Protein AF-A0A7J9WBK8-F1 (afdb_monomer_lite)

Radius of gyration: 13.8 Å; chains: 1; bounding box: 30×43×34 Å

Secondary structure (DSSP, 8-state):
--------EEEEEEE--SSSGGGGSPPPPTT---EEEESSHHHHHHHHHHHHHTT-EE-PPPP--SSPPPSEEEEEEEHHHHHH-HHHHHHHHHHEEEEEETTSHHHHHHTHHHHHHHHT----

Sequence (124 aa):
MAATRRRDGVLARLVVTDGPWAETIPPVPSGFDVTVSFSSEALGDEHAEALQLLGYRVVHPPPVTAMPLPPVADFLIGEALLDRHPTYGRSFAEQAKRAYNLAFGPAAALVADVVEAHTGIASS

Structure (mmCIF, N/CA/C/O backbone):
data_AF-A0A7J9WBK8-F1
#
_entry.id   AF-A0A7J9WBK8-F1
#
loop_
_atom_site.group_PDB
_atom_site.id
_atom_site.type_symbol
_atom_site.label_atom_id
_atom_site.label_alt_id
_atom_site.label_comp_id
_atom_site.label_asym_id
_atom_site.label_entity_id
_atom_site.label_seq_id
_atom_site.pdbx_PDB_ins_code
_atom_site.Cartn_x
_atom_site.Cartn_y
_atom_site.Cartn_z
_atom_site.occupancy
_atom_site.B_iso_or_equiv
_atom_site.auth_seq_id
_atom_site.auth_comp_id
_atom_site.auth_asym_id
_atom_site.auth_atom_id
_atom_site.pdbx_PDB_model_num
ATOM 1 N N . MET A 1 1 ? -3.690 -27.068 10.854 1.00 34.69 1 MET A N 1
ATOM 2 C CA . MET A 1 1 ? -4.682 -26.381 9.999 1.00 34.69 1 MET A CA 1
ATOM 3 C C . MET A 1 1 ? -3.930 -25.470 9.051 1.00 34.69 1 MET A C 1
ATOM 5 O O . MET A 1 1 ? -3.442 -24.438 9.491 1.00 34.69 1 MET A O 1
ATOM 9 N N . ALA A 1 2 ? -3.763 -25.875 7.792 1.00 33.34 2 ALA A N 1
ATOM 10 C CA . ALA A 1 2 ? -3.206 -24.990 6.777 1.00 33.34 2 ALA A CA 1
ATOM 11 C C . ALA A 1 2 ? -4.240 -23.892 6.518 1.00 33.34 2 ALA A C 1
ATOM 13 O O . ALA A 1 2 ? -5.319 -24.168 5.998 1.00 33.34 2 ALA A O 1
ATOM 14 N N . ALA A 1 3 ? -3.958 -22.668 6.961 1.00 38.44 3 ALA A N 1
ATOM 15 C CA . ALA A 1 3 ? -4.738 -21.527 6.527 1.00 38.44 3 ALA A CA 1
ATOM 16 C C . ALA A 1 3 ? -4.500 -21.405 5.022 1.00 38.44 3 ALA A C 1
ATOM 18 O O . ALA A 1 3 ? -3.421 -21.000 4.596 1.00 38.44 3 ALA A O 1
ATOM 19 N N . THR A 1 4 ? -5.492 -21.772 4.215 1.00 43.88 4 THR A N 1
ATOM 20 C CA . THR A 1 4 ? -5.652 -21.191 2.886 1.00 43.88 4 THR A CA 1
ATOM 21 C C . THR A 1 4 ? -5.779 -19.688 3.127 1.00 43.88 4 THR A C 1
ATOM 23 O O . THR A 1 4 ? -6.877 -19.195 3.376 1.00 43.88 4 THR A O 1
ATOM 26 N N . ARG A 1 5 ? -4.644 -18.978 3.219 1.00 51.31 5 ARG A N 1
ATOM 27 C CA . ARG A 1 5 ? -4.603 -17.524 3.384 1.00 51.31 5 ARG A CA 1
ATOM 28 C C . ARG A 1 5 ? -5.154 -16.969 2.089 1.00 51.31 5 ARG A C 1
ATOM 30 O O . ARG A 1 5 ? -4.462 -16.905 1.078 1.00 51.31 5 ARG A O 1
ATOM 37 N N . ARG A 1 6 ? -6.458 -16.729 2.113 1.00 51.38 6 ARG A N 1
ATOM 38 C CA . ARG A 1 6 ? -7.209 -16.223 0.987 1.00 51.38 6 ARG A CA 1
ATOM 39 C C . ARG A 1 6 ? -6.568 -14.924 0.515 1.00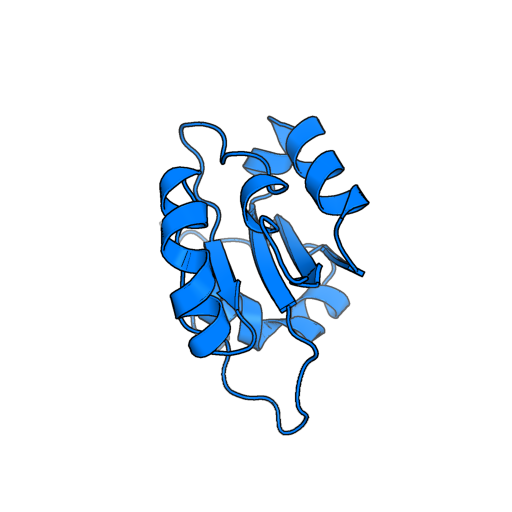 51.38 6 ARG A C 1
ATOM 41 O O . ARG A 1 6 ? -6.110 -14.110 1.318 1.00 51.38 6 ARG A O 1
ATOM 48 N N . ARG A 1 7 ? -6.545 -14.763 -0.803 1.00 61.94 7 ARG A N 1
ATOM 49 C CA . ARG A 1 7 ? -6.246 -13.515 -1.502 1.00 61.94 7 ARG A CA 1
ATOM 50 C C . ARG A 1 7 ? -7.413 -12.539 -1.274 1.00 61.94 7 ARG A C 1
ATOM 52 O O . ARG A 1 7 ? -8.099 -12.174 -2.217 1.00 61.94 7 ARG A O 1
ATOM 59 N N . ASP A 1 8 ? -7.660 -12.173 -0.021 1.00 77.94 8 ASP A N 1
ATOM 60 C CA . ASP A 1 8 ? -8.761 -11.302 0.386 1.00 77.94 8 ASP A CA 1
ATOM 61 C C . ASP A 1 8 ? -8.199 -9.929 0.766 1.00 77.94 8 ASP A C 1
ATOM 63 O O . ASP A 1 8 ? -7.299 -9.815 1.604 1.00 77.94 8 ASP A O 1
ATOM 67 N N . GLY A 1 9 ? -8.721 -8.878 0.136 1.00 89.81 9 GLY A N 1
ATOM 68 C CA . GLY A 1 9 ? -8.287 -7.502 0.359 1.00 89.81 9 GLY A CA 1
ATOM 69 C C . GLY A 1 9 ? -8.038 -6.728 -0.931 1.00 89.81 9 GLY A C 1
ATOM 70 O O . GLY A 1 9 ? -8.534 -7.076 -2.007 1.00 89.81 9 GLY A O 1
ATOM 71 N N . VAL A 1 10 ? -7.272 -5.649 -0.811 1.00 93.88 10 VAL A N 1
ATOM 72 C CA . VAL A 1 10 ? -6.980 -4.720 -1.903 1.00 93.88 10 VAL A CA 1
ATOM 73 C C . VAL A 1 10 ? -5.478 -4.494 -2.009 1.00 93.88 10 VAL A C 1
ATOM 75 O O . VAL A 1 10 ? -4.811 -4.249 -1.006 1.00 93.88 10 VAL A O 1
ATOM 78 N N . LEU A 1 11 ? -4.963 -4.520 -3.239 1.00 93.88 11 LEU A N 1
ATOM 79 C CA . LEU A 1 11 ? -3.678 -3.909 -3.565 1.00 93.88 11 LEU A CA 1
ATOM 80 C C . LEU A 1 11 ? -3.933 -2.484 -4.072 1.00 93.88 11 LEU A C 1
ATOM 82 O O . LEU A 1 11 ? -4.515 -2.307 -5.146 1.00 93.88 11 LEU A O 1
ATOM 86 N N . ALA A 1 12 ? -3.539 -1.473 -3.304 1.00 94.94 12 ALA A N 1
ATOM 87 C CA . ALA A 1 12 ? -3.684 -0.066 -3.663 1.00 94.94 12 ALA A CA 1
ATOM 88 C C . ALA A 1 12 ? -2.349 0.489 -4.168 1.00 94.94 12 ALA A C 1
ATOM 90 O O . ALA A 1 12 ? -1.366 0.510 -3.436 1.00 94.94 12 ALA A O 1
ATOM 91 N N . ARG A 1 13 ? -2.327 0.962 -5.415 1.00 94.62 13 ARG A N 1
ATOM 92 C CA . ARG A 1 13 ? -1.162 1.581 -6.049 1.00 94.62 13 ARG A CA 1
ATOM 93 C C . ARG A 1 13 ? -1.282 3.093 -6.009 1.00 94.62 13 ARG A C 1
ATOM 95 O O . ARG A 1 13 ? -2.142 3.667 -6.687 1.00 94.62 13 ARG A O 1
ATOM 102 N N . LEU A 1 14 ? -0.396 3.733 -5.263 1.00 94.69 14 LEU A N 1
ATOM 103 C CA . LEU A 1 14 ? -0.314 5.184 -5.134 1.00 94.69 14 LEU A CA 1
ATOM 104 C C . LEU A 1 14 ? 0.892 5.698 -5.918 1.00 94.69 14 LEU A C 1
ATOM 106 O O . LEU A 1 14 ? 1.911 5.020 -6.009 1.00 94.69 14 LEU A O 1
ATOM 110 N N . VAL A 1 15 ? 0.769 6.891 -6.499 1.00 92.94 15 VAL A N 1
ATOM 111 C CA . VAL A 1 15 ? 1.922 7.595 -7.075 1.00 92.94 15 VAL A CA 1
ATOM 112 C C . VAL A 1 15 ? 2.671 8.259 -5.933 1.00 92.94 15 VAL A C 1
ATOM 114 O O . VAL A 1 15 ? 2.053 8.958 -5.132 1.00 92.94 15 VAL A O 1
ATOM 117 N N . VAL A 1 16 ? 3.979 8.035 -5.880 1.00 91.38 16 VAL A N 1
ATOM 118 C CA . VAL A 1 16 ? 4.873 8.751 -4.976 1.00 91.38 16 VAL A CA 1
ATOM 119 C C . VAL A 1 16 ? 5.238 10.067 -5.650 1.00 91.38 16 VAL A C 1
ATOM 121 O O . VAL A 1 16 ? 5.723 10.081 -6.783 1.00 91.38 16 VAL A O 1
ATOM 124 N N . THR A 1 17 ? 4.927 11.172 -4.985 1.00 88.06 17 THR A N 1
ATOM 125 C CA . THR A 1 17 ? 5.237 12.531 -5.443 1.00 88.06 17 THR A CA 1
ATOM 126 C C . THR A 1 17 ? 6.312 13.143 -4.558 1.00 88.06 17 THR A C 1
ATOM 128 O O . THR A 1 17 ? 6.461 12.729 -3.413 1.00 88.06 17 THR A O 1
ATOM 131 N N . ASP A 1 18 ? 7.001 14.169 -5.052 1.00 77.00 18 ASP A N 1
ATOM 132 C CA . ASP A 1 18 ? 8.001 14.895 -4.263 1.00 77.00 18 ASP A CA 1
ATOM 133 C C . ASP A 1 18 ? 7.398 15.521 -2.985 1.00 77.00 18 ASP A C 1
ATOM 135 O O . ASP A 1 18 ? 6.208 15.855 -2.927 1.00 77.00 18 ASP A O 1
ATOM 139 N N . GLY A 1 19 ? 8.243 15.744 -1.973 1.00 75.56 19 GLY A N 1
ATOM 140 C CA . GLY A 1 19 ? 7.870 16.406 -0.717 1.00 75.56 19 GLY A CA 1
ATOM 141 C C . GLY A 1 19 ? 7.373 15.439 0.370 1.00 75.56 19 GLY A C 1
ATOM 142 O O . GLY A 1 19 ? 7.739 14.265 0.356 1.00 75.56 19 GLY A O 1
ATOM 143 N N . PRO A 1 20 ? 6.556 15.899 1.341 1.00 83.88 20 PRO A N 1
ATOM 144 C CA . PRO A 1 20 ? 6.113 15.094 2.484 1.00 83.88 20 PRO A CA 1
ATOM 145 C C . PRO A 1 20 ? 5.011 14.088 2.102 1.00 83.88 20 PRO A C 1
ATOM 147 O O . PRO A 1 20 ? 4.001 13.955 2.786 1.00 83.88 20 PRO A O 1
ATOM 150 N N . TRP A 1 21 ? 5.170 13.374 0.985 1.00 91.44 21 TRP A N 1
ATOM 151 C CA . TRP A 1 21 ? 4.172 12.431 0.478 1.00 91.44 21 TRP A CA 1
ATOM 152 C C . TRP A 1 21 ? 3.795 11.379 1.527 1.00 91.44 21 TRP A C 1
ATOM 154 O O . TRP A 1 21 ? 2.609 11.139 1.751 1.00 91.44 21 TRP A O 1
ATOM 164 N N . ALA A 1 22 ? 4.777 10.822 2.240 1.00 91.12 22 ALA A N 1
ATOM 165 C 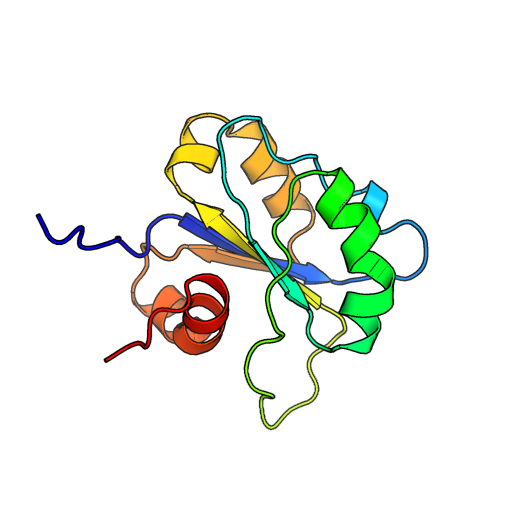CA . ALA A 1 22 ? 4.532 9.837 3.291 1.00 91.12 22 ALA A CA 1
ATOM 166 C C . ALA A 1 22 ? 3.641 10.375 4.432 1.00 91.12 22 ALA A C 1
ATOM 168 O O . ALA A 1 22 ? 2.898 9.603 5.031 1.00 91.12 22 ALA A O 1
ATOM 169 N N . GLU A 1 23 ? 3.641 11.688 4.696 1.00 89.00 23 GLU A N 1
ATOM 170 C CA . GLU A 1 23 ? 2.784 12.320 5.714 1.00 89.00 23 GLU A CA 1
ATOM 171 C C . GLU A 1 23 ? 1.304 12.376 5.29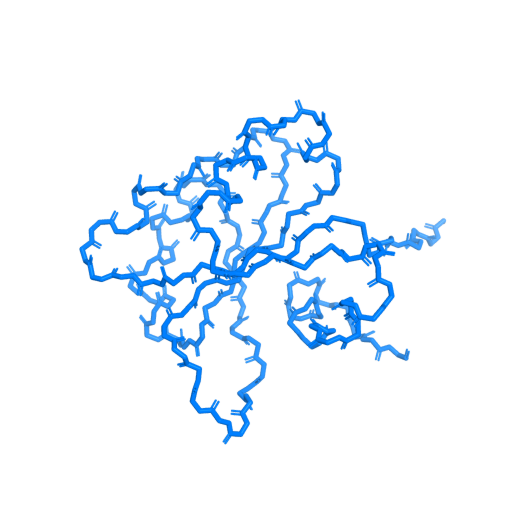7 1.00 89.00 23 GLU A C 1
ATOM 173 O O . GLU A 1 23 ? 0.422 12.553 6.136 1.00 89.00 23 GLU A O 1
ATOM 178 N N . THR A 1 24 ? 1.008 12.204 4.004 1.00 91.69 24 THR A N 1
ATOM 179 C CA . THR A 1 24 ? -0.368 12.148 3.474 1.00 91.69 24 THR A CA 1
ATOM 180 C C . THR A 1 24 ? -1.008 10.764 3.609 1.00 91.69 24 THR A C 1
ATOM 182 O O . THR A 1 24 ? -2.219 10.601 3.414 1.00 91.69 24 THR A O 1
ATOM 185 N N . ILE A 1 25 ? -0.205 9.760 3.966 1.00 95.19 25 ILE A N 1
ATOM 186 C CA . ILE A 1 25 ? -0.636 8.377 4.120 1.00 95.19 25 ILE A CA 1
ATOM 187 C C . ILE A 1 25 ? -1.221 8.190 5.528 1.00 95.19 25 ILE A C 1
ATOM 189 O O . ILE A 1 25 ? -0.589 8.568 6.516 1.00 95.19 25 ILE A O 1
ATOM 193 N N . PRO A 1 26 ? -2.429 7.610 5.674 1.00 95.31 26 PRO A N 1
ATOM 194 C CA . PRO A 1 26 ? -3.020 7.413 6.995 1.00 95.31 26 PRO A CA 1
ATOM 195 C C . PRO A 1 26 ? -2.200 6.402 7.819 1.00 95.31 26 PRO A C 1
ATOM 197 O O . PRO A 1 26 ? -1.665 5.455 7.246 1.00 95.31 26 PRO A O 1
ATOM 200 N N . PRO A 1 27 ? -2.123 6.521 9.155 1.00 96.81 27 PRO A N 1
ATOM 201 C CA . PRO A 1 27 ? -1.476 5.511 9.992 1.00 96.81 27 PRO A CA 1
ATOM 202 C C . PRO A 1 27 ? -2.232 4.178 9.960 1.00 96.81 27 PRO A C 1
ATOM 204 O O . PRO A 1 27 ? -3.465 4.158 9.885 1.00 96.81 27 PRO A O 1
ATOM 207 N N . VAL A 1 28 ? -1.506 3.063 10.049 1.00 97.06 28 VAL A N 1
ATOM 208 C CA . VAL A 1 28 ? -2.086 1.718 10.139 1.00 97.06 28 VAL A CA 1
ATOM 209 C C . VAL A 1 28 ? -2.828 1.578 11.473 1.00 97.06 28 VAL A C 1
ATOM 211 O O . VAL A 1 28 ? -2.230 1.796 12.531 1.00 97.06 28 VAL A O 1
ATOM 214 N N . PRO A 1 29 ? -4.121 1.203 11.475 1.00 96.88 29 PRO A N 1
ATOM 215 C CA . PRO A 1 29 ? -4.843 0.962 12.716 1.00 96.88 29 PRO A CA 1
ATOM 216 C C . PRO A 1 29 ? -4.197 -0.145 13.558 1.00 96.88 29 PRO A C 1
ATOM 218 O O . PRO A 1 29 ? -3.772 -1.179 13.041 1.00 96.88 29 PRO A O 1
ATOM 221 N N . SER A 1 30 ? -4.152 0.057 14.877 1.0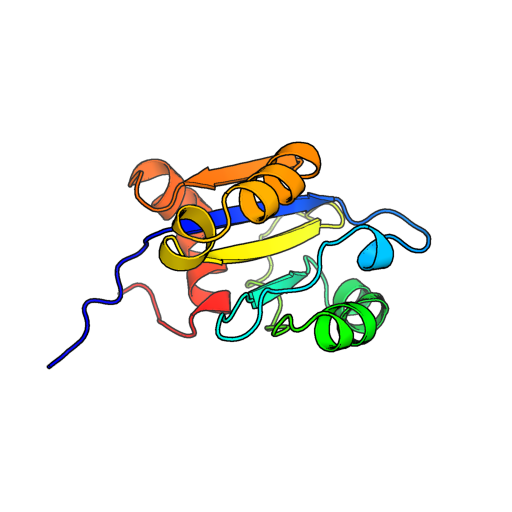0 94.25 30 SER A N 1
ATOM 222 C CA . SER A 1 30 ? -3.521 -0.881 15.808 1.00 94.25 30 SER A CA 1
ATOM 223 C C . SER A 1 30 ? -4.088 -2.297 15.682 1.00 94.25 30 SER A C 1
ATOM 225 O O . SER A 1 30 ? -5.303 -2.495 15.675 1.00 94.25 30 SER A O 1
ATOM 227 N N . GLY A 1 31 ? -3.202 -3.295 15.655 1.00 93.19 31 GLY A N 1
ATOM 228 C CA . GLY A 1 31 ? -3.581 -4.709 15.564 1.00 93.19 31 GLY A CA 1
ATOM 229 C C . GLY A 1 31 ? -3.777 -5.232 14.137 1.00 93.19 31 GLY A C 1
ATOM 230 O O . GLY A 1 31 ? -4.196 -6.379 13.978 1.00 93.19 31 GLY A O 1
ATOM 231 N N . PHE A 1 32 ? -3.458 -4.431 13.119 1.00 94.31 32 PHE A N 1
ATOM 232 C CA . PHE A 1 32 ? -3.445 -4.843 11.716 1.00 94.31 32 PHE A CA 1
ATOM 233 C C . PHE A 1 32 ? -2.031 -4.779 11.128 1.00 94.31 32 PHE A C 1
ATOM 235 O O . PHE A 1 32 ? -1.191 -4.019 11.599 1.00 94.31 32 PHE A O 1
ATOM 242 N N . ASP A 1 33 ? -1.782 -5.593 10.101 1.00 92.44 33 ASP A N 1
ATOM 243 C CA . ASP A 1 33 ? -0.549 -5.580 9.305 1.00 92.44 33 ASP A CA 1
ATOM 244 C C . ASP A 1 33 ? -0.901 -5.082 7.902 1.00 92.44 33 ASP A C 1
ATOM 246 O O . ASP A 1 33 ? -1.796 -5.628 7.251 1.00 92.44 33 ASP A O 1
ATOM 250 N N . VAL A 1 34 ? -0.212 -4.037 7.454 1.00 95.62 34 VAL A N 1
ATOM 251 C CA . VAL A 1 34 ? -0.295 -3.524 6.085 1.00 95.62 34 VAL A CA 1
ATOM 252 C C . VAL A 1 34 ? 1.123 -3.432 5.565 1.00 95.62 34 VAL A C 1
ATOM 254 O O . VAL A 1 34 ? 1.996 -2.838 6.200 1.00 95.62 34 VAL A O 1
ATOM 257 N N . THR A 1 35 ? 1.354 -4.045 4.411 1.00 96.00 35 THR A N 1
ATOM 258 C CA . THR A 1 35 ? 2.673 -4.036 3.781 1.00 96.00 35 THR A CA 1
ATOM 259 C C . THR A 1 35 ? 2.722 -3.026 2.655 1.00 96.00 35 THR A C 1
ATOM 261 O O . THR A 1 35 ? 1.722 -2.814 1.968 1.00 96.00 35 THR A O 1
ATOM 264 N N . VAL A 1 36 ? 3.897 -2.442 2.448 1.00 95.50 36 VAL A N 1
ATOM 265 C CA . VAL A 1 36 ? 4.171 -1.516 1.351 1.00 95.50 36 VAL A CA 1
ATOM 266 C C . VAL A 1 36 ? 5.434 -1.939 0.611 1.00 95.50 36 VAL A C 1
ATOM 268 O O . VAL A 1 36 ? 6.435 -2.277 1.240 1.00 95.50 36 VAL A O 1
ATOM 271 N N . SER A 1 37 ? 5.382 -1.929 -0.716 1.00 93.62 37 SER A N 1
ATOM 272 C CA . SER A 1 37 ? 6.555 -2.049 -1.582 1.00 93.62 37 SER A CA 1
ATOM 273 C C . SER A 1 37 ? 6.659 -0.821 -2.477 1.00 93.62 37 SER A C 1
ATOM 275 O O . SER A 1 37 ? 5.663 -0.151 -2.754 1.00 93.62 37 SER A O 1
ATOM 277 N N . PHE A 1 38 ? 7.871 -0.518 -2.925 1.00 91.94 38 PHE A N 1
ATOM 278 C CA . PHE A 1 38 ? 8.145 0.610 -3.808 1.00 91.94 38 PHE A CA 1
ATOM 279 C C . PHE A 1 38 ? 8.591 0.116 -5.178 1.00 91.94 38 PHE A C 1
ATOM 281 O O . PHE A 1 38 ? 9.147 -0.972 -5.309 1.00 91.94 38 PHE A O 1
ATOM 288 N N . SER A 1 39 ? 8.388 0.929 -6.211 1.00 89.00 39 SER A N 1
ATOM 289 C CA . SER A 1 39 ? 8.859 0.613 -7.565 1.00 89.00 39 SER A CA 1
ATOM 290 C C . SER A 1 39 ? 10.386 0.642 -7.722 1.00 89.00 39 SER A C 1
ATOM 292 O O . SER A 1 39 ? 10.890 0.214 -8.759 1.00 89.00 39 SER A O 1
ATOM 294 N N . SER A 1 40 ? 11.125 1.173 -6.744 1.00 87.88 40 SER A N 1
ATOM 295 C CA . SER A 1 40 ? 12.591 1.191 -6.718 1.00 87.88 40 SER A CA 1
ATOM 296 C C . SER A 1 40 ? 13.123 1.210 -5.285 1.00 87.88 40 SER A C 1
ATOM 298 O O . SER A 1 40 ? 12.438 1.660 -4.366 1.00 87.88 40 SER A O 1
ATOM 300 N N . GLU A 1 41 ? 14.366 0.760 -5.104 1.00 87.69 41 GLU A N 1
ATOM 301 C CA . GLU A 1 41 ? 15.058 0.825 -3.809 1.00 87.69 41 GLU A CA 1
ATOM 302 C C . GLU A 1 41 ? 15.248 2.269 -3.338 1.00 87.69 41 GLU A C 1
ATOM 304 O O . GLU A 1 41 ? 14.983 2.555 -2.181 1.00 87.69 41 GLU A O 1
ATOM 309 N N . ALA A 1 42 ? 15.582 3.198 -4.243 1.00 88.38 42 ALA A N 1
ATOM 310 C CA . ALA A 1 42 ? 15.771 4.609 -3.899 1.00 88.38 42 ALA A CA 1
ATOM 311 C C . ALA A 1 42 ? 14.519 5.255 -3.271 1.00 88.38 42 ALA A C 1
ATOM 313 O O . ALA A 1 42 ? 14.638 6.006 -2.310 1.00 88.38 42 ALA A O 1
ATOM 314 N N . LEU A 1 43 ? 13.317 4.930 -3.770 1.00 89.88 43 LEU A N 1
ATOM 315 C CA . LEU A 1 43 ? 12.063 5.388 -3.151 1.00 89.88 43 LEU A CA 1
ATOM 316 C C . LEU A 1 43 ? 11.822 4.728 -1.790 1.00 89.88 43 LEU A C 1
ATOM 318 O O . LEU A 1 43 ? 11.255 5.347 -0.890 1.00 89.88 43 LEU A O 1
ATOM 322 N N . GLY A 1 44 ? 12.243 3.469 -1.651 1.00 89.94 44 GLY A N 1
ATOM 323 C CA . GLY A 1 44 ? 12.248 2.769 -0.374 1.00 89.94 44 GLY A CA 1
ATOM 324 C C . GLY A 1 44 ? 13.132 3.482 0.640 1.00 89.94 44 GLY A C 1
ATOM 325 O O . GLY A 1 44 ? 12.650 3.824 1.711 1.00 89.94 44 GLY A O 1
ATOM 326 N N . ASP A 1 45 ? 14.380 3.775 0.289 1.00 90.38 45 ASP A N 1
ATOM 327 C CA . ASP A 1 45 ? 15.324 4.466 1.170 1.00 90.38 45 ASP A CA 1
ATOM 328 C C . ASP A 1 45 ? 14.821 5.857 1.584 1.00 90.38 45 ASP A C 1
ATOM 330 O O . ASP A 1 45 ? 15.009 6.267 2.727 1.00 90.38 45 ASP A O 1
ATOM 334 N N . GLU A 1 46 ? 14.138 6.568 0.682 1.00 92.06 46 GLU A N 1
ATOM 335 C CA . GLU A 1 46 ? 13.595 7.901 0.953 1.00 92.06 46 GLU A CA 1
ATOM 336 C C . GLU A 1 46 ? 12.379 7.888 1.898 1.00 92.06 46 GLU A C 1
ATOM 338 O O . GLU A 1 46 ? 12.262 8.752 2.769 1.00 92.06 46 GLU A O 1
ATOM 343 N N . HIS A 1 47 ? 11.458 6.929 1.749 1.00 92.81 47 HIS A N 1
ATOM 344 C CA . HIS A 1 47 ? 10.150 6.983 2.421 1.00 92.81 47 HIS A CA 1
ATOM 345 C C . HIS A 1 47 ? 9.891 5.870 3.444 1.00 92.81 47 HIS A C 1
ATOM 347 O O . HIS A 1 47 ? 8.917 5.958 4.200 1.00 92.81 47 HIS A O 1
ATOM 353 N N . ALA A 1 48 ? 10.718 4.821 3.493 1.00 92.75 48 ALA A N 1
ATOM 354 C CA . ALA A 1 48 ? 10.472 3.653 4.337 1.00 92.75 48 ALA A CA 1
ATOM 355 C C . ALA A 1 48 ? 10.366 4.010 5.820 1.00 92.75 48 ALA A C 1
ATOM 357 O O . ALA A 1 48 ? 9.447 3.533 6.482 1.00 92.75 48 ALA A O 1
ATOM 358 N N . GLU A 1 49 ? 11.263 4.852 6.337 1.00 94.38 49 GLU A N 1
ATOM 359 C CA . GLU A 1 49 ? 11.275 5.219 7.758 1.00 94.38 49 GLU A CA 1
ATOM 360 C C . GLU A 1 49 ? 9.965 5.906 8.172 1.00 94.38 49 GLU A C 1
ATOM 362 O O . GLU A 1 49 ? 9.331 5.511 9.152 1.00 94.38 49 GLU A O 1
ATOM 367 N N . ALA A 1 50 ? 9.495 6.872 7.378 1.00 94.69 50 ALA A N 1
ATOM 368 C CA . ALA A 1 50 ? 8.244 7.577 7.645 1.00 94.69 50 ALA A CA 1
ATOM 369 C C . ALA A 1 50 ? 7.032 6.628 7.643 1.00 94.69 50 ALA A C 1
ATOM 371 O O . ALA A 1 50 ? 6.184 6.697 8.534 1.00 94.69 50 ALA A O 1
ATOM 372 N N . LEU A 1 51 ? 6.962 5.691 6.690 1.00 96.00 51 LEU A N 1
ATOM 373 C CA . LEU A 1 51 ? 5.884 4.698 6.658 1.00 96.00 51 LEU A CA 1
ATOM 374 C C . LEU A 1 51 ? 5.991 3.684 7.808 1.00 96.00 51 LEU A C 1
ATOM 376 O O . LEU A 1 51 ? 4.973 3.274 8.364 1.00 96.00 51 LEU A O 1
ATOM 380 N N . GLN A 1 52 ? 7.196 3.307 8.229 1.00 95.75 52 GLN A N 1
ATOM 381 C CA . GLN A 1 52 ? 7.380 2.436 9.393 1.00 95.75 52 GLN A CA 1
ATOM 382 C C . GLN A 1 52 ? 6.886 3.099 10.684 1.00 95.75 52 GLN A C 1
ATOM 384 O O . GLN A 1 52 ? 6.222 2.442 11.486 1.00 95.75 52 GLN A O 1
ATOM 389 N N . LEU A 1 53 ? 7.117 4.405 10.859 1.00 96.12 53 LEU A N 1
ATOM 390 C CA . LEU A 1 53 ? 6.570 5.176 11.985 1.00 96.12 53 LEU A CA 1
ATOM 391 C C . LEU A 1 53 ? 5.033 5.217 11.986 1.00 96.12 53 LEU A C 1
ATOM 393 O O . LEU A 1 53 ? 4.415 5.277 13.048 1.00 96.12 53 LEU A O 1
ATOM 397 N N . LEU A 1 54 ? 4.412 5.133 10.808 1.00 96.50 54 LEU A N 1
ATOM 398 C CA . LEU A 1 54 ? 2.961 5.022 10.636 1.00 96.50 54 LEU A CA 1
ATOM 399 C C . LEU A 1 54 ? 2.430 3.585 10.806 1.00 96.50 54 LEU A C 1
ATOM 401 O O . LEU A 1 54 ? 1.223 3.371 10.694 1.00 96.50 54 LEU A O 1
ATOM 405 N N . GLY A 1 55 ? 3.294 2.605 11.088 1.00 96.75 55 GLY A N 1
ATOM 406 C CA . GLY A 1 55 ? 2.925 1.210 11.340 1.00 96.75 55 GLY A CA 1
ATOM 407 C C . GLY A 1 55 ? 2.913 0.303 10.106 1.00 96.75 55 GLY A C 1
ATOM 408 O O . GLY A 1 55 ? 2.462 -0.838 10.205 1.00 96.75 55 GLY A O 1
ATOM 409 N N . TYR A 1 56 ? 3.398 0.772 8.953 1.00 97.06 56 TYR A N 1
ATOM 410 C CA . TYR A 1 56 ? 3.526 -0.062 7.756 1.00 97.06 56 TYR A CA 1
ATOM 411 C C . TYR A 1 56 ? 4.756 -0.964 7.829 1.00 97.06 56 TYR A C 1
ATOM 413 O O . TYR A 1 56 ? 5.834 -0.562 8.269 1.00 97.06 56 TYR A O 1
ATOM 421 N N . ARG A 1 57 ? 4.626 -2.177 7.291 1.00 95.81 57 ARG A N 1
ATOM 422 C CA . ARG A 1 57 ? 5.759 -3.073 7.063 1.00 95.81 57 ARG A CA 1
ATOM 423 C C . ARG A 1 57 ? 6.276 -2.909 5.638 1.00 95.81 57 ARG A C 1
ATOM 425 O O . ARG A 1 57 ? 5.623 -3.315 4.679 1.00 95.81 57 ARG A O 1
ATOM 432 N N . VAL A 1 58 ? 7.464 -2.334 5.495 1.00 93.75 58 VAL A N 1
ATOM 433 C CA . VAL A 1 58 ? 8.114 -2.184 4.187 1.00 93.75 58 VAL A CA 1
ATOM 434 C C . VAL A 1 58 ? 8.690 -3.533 3.754 1.00 93.75 58 VAL A C 1
ATOM 436 O O . VAL A 1 58 ? 9.379 -4.191 4.533 1.00 93.75 58 VAL A O 1
ATOM 439 N N . VAL A 1 59 ? 8.380 -3.961 2.533 1.00 92.06 59 VAL A N 1
ATOM 440 C CA . VAL A 1 59 ? 8.896 -5.194 1.922 1.00 92.06 59 VAL A CA 1
ATOM 441 C C . VAL A 1 59 ? 9.730 -4.864 0.688 1.00 92.06 59 VAL A C 1
ATOM 443 O O . VAL A 1 59 ? 9.685 -3.746 0.173 1.00 92.06 59 VAL A O 1
ATOM 446 N N . HIS A 1 60 ? 10.498 -5.845 0.213 1.00 80.12 60 HIS A N 1
ATOM 447 C CA . HIS A 1 60 ? 11.320 -5.675 -0.980 1.00 80.12 60 HIS A CA 1
ATOM 448 C C . HIS A 1 60 ? 10.476 -5.280 -2.201 1.00 80.12 60 HIS A C 1
ATOM 450 O O . HIS A 1 60 ? 9.322 -5.713 -2.314 1.00 80.12 60 HIS A O 1
ATOM 456 N N . PRO A 1 61 ? 11.045 -4.473 -3.115 1.00 72.31 61 PRO A N 1
ATOM 457 C CA . PRO A 1 61 ? 10.376 -4.138 -4.360 1.00 72.31 61 PRO A CA 1
ATOM 458 C C . PRO A 1 61 ? 10.005 -5.428 -5.110 1.00 72.31 61 PRO A C 1
ATOM 460 O O . PRO A 1 61 ? 10.772 -6.399 -5.077 1.00 72.31 61 PRO A O 1
ATOM 463 N N . PRO A 1 62 ? 8.847 -5.466 -5.790 1.00 69.38 62 PRO A N 1
ATO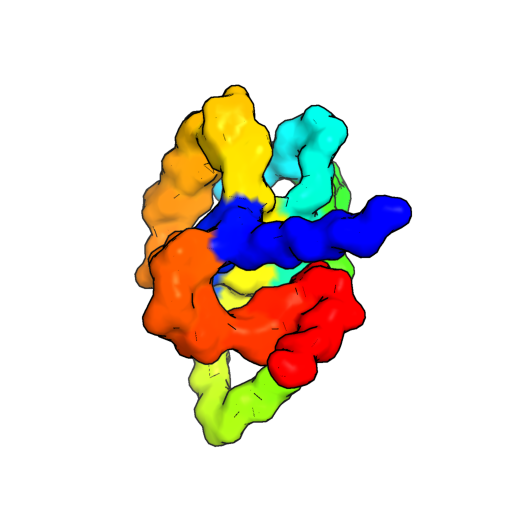M 464 C CA . PRO A 1 62 ? 8.515 -6.593 -6.645 1.00 69.38 62 PRO A CA 1
ATOM 465 C C . PRO A 1 62 ? 9.592 -6.756 -7.732 1.00 69.38 62 PRO A C 1
ATOM 467 O O . PRO A 1 62 ? 10.215 -5.764 -8.130 1.00 69.38 62 PRO A O 1
ATOM 470 N N . PRO A 1 63 ? 9.832 -7.986 -8.223 1.00 66.00 63 PRO A N 1
ATOM 471 C CA . PRO A 1 63 ? 10.832 -8.231 -9.255 1.00 66.00 63 PRO A CA 1
ATOM 472 C C . PRO A 1 63 ? 10.616 -7.296 -10.449 1.00 66.00 63 PRO A C 1
ATOM 474 O O . PRO A 1 63 ? 9.494 -7.102 -10.921 1.00 66.00 63 PRO A O 1
ATOM 477 N N . VAL A 1 64 ? 11.712 -6.681 -10.898 1.00 62.34 64 VAL A N 1
ATOM 478 C CA . VAL A 1 64 ? 11.713 -5.603 -11.892 1.00 62.34 64 VAL A CA 1
ATOM 479 C C . VAL A 1 64 ? 10.990 -6.056 -13.160 1.00 62.34 64 VAL A C 1
ATOM 481 O O . VAL A 1 64 ? 11.457 -6.937 -13.882 1.00 62.34 64 VAL A O 1
ATOM 484 N N . THR A 1 65 ? 9.852 -5.430 -13.462 1.00 56.94 65 THR A N 1
ATOM 485 C CA . THR A 1 65 ? 9.197 -5.594 -14.761 1.00 56.94 65 THR A CA 1
ATOM 486 C C . THR A 1 65 ? 10.075 -4.989 -15.855 1.00 56.94 65 THR A C 1
ATOM 488 O O . THR A 1 65 ? 10.688 -3.946 -15.645 1.00 56.94 65 THR A O 1
ATOM 491 N N . ALA A 1 66 ? 10.083 -5.573 -17.057 1.00 46.03 66 ALA A N 1
ATOM 492 C CA . ALA A 1 66 ? 10.875 -5.106 -18.208 1.00 46.03 66 ALA A CA 1
ATOM 493 C C . ALA A 1 66 ? 10.566 -3.663 -18.684 1.00 46.03 66 ALA A C 1
ATOM 495 O O . ALA A 1 66 ? 11.174 -3.181 -19.638 1.00 46.03 66 ALA A O 1
ATOM 496 N N . MET A 1 67 ? 9.623 -2.972 -18.040 1.00 49.06 67 MET A N 1
ATOM 497 C CA . MET A 1 67 ? 9.244 -1.594 -18.320 1.00 49.06 67 MET A CA 1
ATOM 498 C C . MET A 1 67 ? 9.411 -0.753 -17.045 1.00 49.06 67 MET A C 1
ATOM 500 O O . MET A 1 67 ? 8.951 -1.192 -15.986 1.00 49.06 67 MET A O 1
ATOM 504 N N . PRO A 1 68 ? 10.030 0.441 -17.120 1.00 58.56 68 PRO A N 1
ATOM 505 C CA . PRO A 1 68 ? 10.131 1.333 -15.974 1.00 58.56 68 PRO A CA 1
ATOM 506 C C . PRO A 1 68 ? 8.728 1.710 -15.495 1.00 58.56 68 PRO A C 1
ATOM 508 O O . PRO A 1 68 ? 7.904 2.221 -16.259 1.00 58.56 68 PRO A O 1
ATOM 511 N N . LEU A 1 69 ? 8.450 1.419 -14.228 1.00 67.94 69 LEU A N 1
ATOM 512 C CA . LEU A 1 69 ? 7.228 1.861 -13.578 1.00 67.94 69 LEU A CA 1
ATOM 513 C C . LEU A 1 69 ? 7.374 3.343 -13.199 1.00 67.94 69 LEU A C 1
ATOM 515 O O . LEU A 1 69 ? 8.476 3.776 -12.852 1.00 67.94 69 LEU A O 1
ATOM 519 N N . PRO A 1 70 ? 6.289 4.137 -13.249 1.00 81.88 70 PRO A N 1
ATOM 520 C CA . PRO A 1 70 ? 6.279 5.435 -12.579 1.00 81.88 70 PRO A CA 1
ATOM 521 C C . PRO A 1 70 ? 6.615 5.252 -11.087 1.00 81.88 70 PRO A C 1
ATOM 523 O O . PRO A 1 70 ? 6.391 4.156 -10.569 1.00 81.88 70 PRO A O 1
ATOM 526 N N . PRO A 1 71 ? 7.109 6.293 -10.391 1.00 90.06 71 PRO A N 1
ATOM 527 C CA . PRO A 1 71 ? 7.385 6.222 -8.959 1.00 90.06 71 PRO A CA 1
ATOM 528 C C . PRO A 1 71 ? 6.088 5.905 -8.212 1.00 90.06 71 PRO A C 1
ATOM 530 O O . PRO A 1 71 ? 5.176 6.731 -8.139 1.00 90.06 71 PRO A O 1
ATOM 533 N N . VAL A 1 72 ? 5.958 4.669 -7.736 1.00 92.06 72 VAL A N 1
ATOM 534 C CA . VAL A 1 72 ? 4.742 4.180 -7.081 1.00 92.06 72 VAL A CA 1
ATOM 535 C C . VAL A 1 72 ? 5.065 3.398 -5.822 1.00 92.06 72 VAL A C 1
ATOM 537 O O . VAL A 1 72 ? 6.121 2.774 -5.707 1.00 92.06 72 VAL A O 1
ATOM 540 N N . ALA A 1 73 ? 4.102 3.413 -4.908 1.00 93.94 73 ALA A N 1
ATOM 541 C CA . ALA A 1 73 ? 4.054 2.560 -3.738 1.00 93.94 73 ALA A CA 1
ATOM 542 C C . ALA A 1 73 ? 2.813 1.666 -3.831 1.00 93.94 73 ALA A C 1
ATOM 544 O O . ALA A 1 73 ? 1.694 2.151 -4.034 1.00 93.94 73 ALA A O 1
ATOM 545 N N . ASP A 1 74 ? 3.020 0.360 -3.714 1.00 94.38 74 ASP A N 1
ATOM 546 C CA . ASP A 1 74 ? 1.966 -0.644 -3.688 1.00 94.38 74 ASP A CA 1
ATOM 547 C C . ASP A 1 74 ? 1.696 -1.031 -2.234 1.00 94.38 74 ASP A C 1
ATOM 549 O O . ASP A 1 74 ? 2.600 -1.453 -1.521 1.00 94.38 74 ASP A O 1
ATOM 553 N N . PHE A 1 75 ? 0.451 -0.877 -1.790 1.00 95.75 75 PHE A N 1
ATOM 554 C CA . PHE A 1 75 ? -0.001 -1.198 -0.439 1.00 95.75 75 PHE A CA 1
ATOM 555 C C . PHE A 1 75 ? -0.910 -2.418 -0.476 1.00 95.75 75 PHE A C 1
ATOM 557 O O . PHE A 1 75 ? -1.946 -2.395 -1.145 1.00 95.75 75 PHE A O 1
ATOM 564 N N . LEU A 1 76 ? -0.562 -3.468 0.265 1.00 95.12 76 LEU A N 1
ATOM 565 C CA . LEU A 1 76 ? -1.422 -4.638 0.424 1.00 95.12 76 LEU A CA 1
ATOM 566 C C . LEU A 1 76 ? -2.217 -4.524 1.724 1.00 95.12 76 LEU A C 1
ATOM 568 O O . LEU A 1 76 ? -1.664 -4.646 2.819 1.00 95.12 76 LEU A O 1
ATOM 572 N N . ILE A 1 77 ? -3.523 -4.317 1.577 1.00 95.31 77 ILE A N 1
ATOM 573 C CA . ILE A 1 77 ? -4.465 -4.060 2.664 1.00 95.31 77 ILE A CA 1
ATOM 574 C C . ILE A 1 77 ? -5.415 -5.252 2.784 1.00 95.31 77 ILE A C 1
ATOM 576 O O . ILE A 1 77 ? -6.144 -5.568 1.844 1.00 95.31 77 ILE A O 1
ATOM 580 N N . GLY A 1 78 ? -5.424 -5.913 3.942 1.00 93.62 78 GLY A N 1
ATOM 581 C CA . GLY A 1 78 ? -6.297 -7.064 4.185 1.00 93.62 78 GLY A CA 1
ATOM 582 C C . GLY A 1 78 ? -7.778 -6.686 4.306 1.00 93.62 78 GLY A C 1
ATOM 583 O O . GLY A 1 78 ? -8.120 -5.638 4.855 1.00 93.62 78 GLY A O 1
ATOM 584 N N . GLU A 1 79 ? -8.667 -7.575 3.858 1.00 93.12 79 GLU A N 1
ATOM 585 C CA . GLU A 1 79 ? -10.130 -7.394 3.929 1.00 93.12 79 GLU A CA 1
ATOM 586 C C . GLU A 1 79 ? -10.624 -7.079 5.350 1.00 93.12 79 GLU A C 1
ATOM 588 O O . GLU A 1 79 ? -11.363 -6.121 5.547 1.00 93.12 79 GLU A O 1
ATOM 593 N N . ALA A 1 80 ? -10.126 -7.792 6.367 1.00 92.56 80 ALA A N 1
ATOM 594 C CA . ALA A 1 80 ? -10.528 -7.568 7.758 1.00 92.56 80 ALA A CA 1
ATOM 595 C C . ALA A 1 80 ? -10.268 -6.130 8.249 1.00 92.56 80 ALA A C 1
ATOM 597 O O . ALA A 1 80 ? -10.985 -5.641 9.127 1.00 92.56 80 ALA A O 1
ATOM 598 N N . LEU A 1 81 ? -9.238 -5.462 7.712 1.00 94.88 81 LEU A N 1
ATOM 599 C CA . LEU A 1 81 ? -8.968 -4.059 8.010 1.00 94.88 81 LEU A CA 1
ATOM 600 C C . LEU A 1 81 ? -9.965 -3.150 7.289 1.00 94.88 81 LEU A C 1
ATOM 602 O O . LEU A 1 81 ? -10.503 -2.239 7.910 1.00 94.88 81 LEU A O 1
ATOM 606 N N . LEU A 1 82 ? -10.243 -3.417 6.012 1.00 93.44 82 LEU A N 1
ATOM 607 C CA . LEU A 1 82 ? -11.210 -2.653 5.217 1.00 93.44 82 LEU A CA 1
ATOM 608 C C . LEU A 1 82 ? -12.630 -2.743 5.798 1.00 93.44 82 LEU A C 1
ATOM 610 O O . LEU A 1 82 ? -13.321 -1.728 5.865 1.00 93.44 82 LEU A O 1
ATOM 614 N N . ASP A 1 83 ? -13.024 -3.916 6.290 1.00 93.75 83 ASP A N 1
ATOM 615 C CA . ASP A 1 83 ? -14.329 -4.147 6.914 1.00 93.75 83 ASP A CA 1
ATOM 616 C C . ASP A 1 83 ? -14.473 -3.418 8.255 1.00 93.75 83 ASP A C 1
ATOM 618 O O . ASP A 1 83 ? -15.510 -2.818 8.546 1.00 93.75 83 ASP A O 1
ATOM 622 N N . ARG A 1 84 ? -13.431 -3.458 9.097 1.00 95.88 84 ARG A N 1
ATOM 623 C CA . ARG A 1 84 ? -13.448 -2.831 10.431 1.00 95.88 84 ARG A CA 1
ATOM 624 C C . ARG A 1 84 ? -13.175 -1.330 10.398 1.00 95.88 84 ARG A C 1
ATOM 626 O O . ARG A 1 84 ? -13.651 -0.611 11.274 1.00 95.88 84 ARG A O 1
ATOM 633 N N . HIS A 1 85 ? -12.421 -0.859 9.409 1.00 95.50 85 HIS A N 1
ATOM 634 C CA . HIS A 1 85 ? -12.001 0.531 9.255 1.00 95.50 85 HIS A CA 1
ATOM 635 C C . HIS A 1 85 ? -12.296 1.034 7.830 1.00 95.50 85 HIS A C 1
ATOM 637 O O . HIS A 1 85 ? -11.378 1.355 7.073 1.00 95.50 85 HIS A O 1
ATOM 643 N N . PRO A 1 86 ? -13.577 1.177 7.445 1.00 93.44 86 PRO A N 1
ATOM 644 C CA . PRO A 1 86 ? -13.949 1.563 6.081 1.00 93.44 86 PRO A CA 1
ATOM 645 C C . PRO A 1 86 ? -13.443 2.958 5.681 1.00 93.44 86 PRO A C 1
ATOM 647 O O . PRO A 1 86 ? -13.225 3.230 4.501 1.00 93.44 86 PRO A O 1
ATOM 650 N N . THR A 1 87 ? -13.223 3.854 6.649 1.00 94.06 87 THR A N 1
ATOM 651 C CA . THR A 1 87 ? -12.614 5.171 6.406 1.00 94.06 87 THR A CA 1
ATOM 652 C C . THR A 1 87 ? -11.155 5.066 5.975 1.00 94.06 87 THR A C 1
ATOM 654 O O . THR A 1 87 ? -10.748 5.809 5.091 1.00 94.06 87 THR A O 1
ATOM 657 N N . TYR A 1 88 ? -10.396 4.109 6.518 1.00 93.81 88 TYR A N 1
ATOM 658 C CA . TYR A 1 88 ? -9.013 3.845 6.114 1.00 93.81 88 TYR A CA 1
ATOM 659 C C . TYR A 1 88 ? -8.951 3.390 4.651 1.00 93.81 88 TYR A C 1
ATOM 661 O O . TYR A 1 88 ? -8.203 3.947 3.850 1.00 93.81 88 TYR A O 1
ATOM 669 N N . GLY A 1 89 ? -9.820 2.445 4.270 1.00 91.06 89 GLY A N 1
ATOM 670 C CA . GLY A 1 89 ? -9.954 2.011 2.878 1.00 91.06 89 GLY A CA 1
ATOM 671 C C . GLY A 1 89 ? -10.334 3.151 1.928 1.00 91.06 89 GLY A C 1
ATOM 672 O O . GLY A 1 89 ? -9.797 3.243 0.825 1.00 91.06 89 GLY A O 1
ATOM 673 N N . ARG A 1 90 ? -11.215 4.061 2.366 1.00 91.56 90 ARG A N 1
ATOM 674 C CA . ARG A 1 90 ? -11.601 5.243 1.583 1.00 91.56 90 ARG A CA 1
ATOM 675 C C . ARG A 1 90 ? -10.434 6.207 1.369 1.00 91.56 90 ARG A C 1
ATOM 677 O O . ARG A 1 90 ? -10.241 6.639 0.239 1.00 91.56 90 ARG A O 1
ATOM 684 N N . SER A 1 91 ? -9.636 6.483 2.401 1.00 92.38 91 SER A N 1
ATOM 685 C CA . SER A 1 91 ? -8.446 7.337 2.277 1.00 92.38 91 SER A CA 1
ATOM 686 C C . SER A 1 91 ? -7.464 6.805 1.231 1.00 92.38 91 SER A C 1
ATOM 688 O O . SER A 1 91 ? -6.933 7.578 0.440 1.00 92.38 91 SER A O 1
ATOM 690 N N . PHE A 1 92 ? -7.278 5.483 1.163 1.00 90.81 92 PHE A N 1
ATOM 691 C CA . PHE A 1 92 ? -6.485 4.865 0.100 1.00 90.81 92 PHE A CA 1
ATOM 692 C C . PHE A 1 92 ? -7.150 4.970 -1.270 1.00 90.81 92 PHE A C 1
ATOM 694 O O . PHE A 1 92 ? -6.476 5.293 -2.242 1.00 90.81 92 PHE A O 1
ATOM 701 N N . ALA A 1 93 ? -8.458 4.729 -1.371 1.00 89.00 93 ALA A N 1
ATOM 702 C CA . ALA A 1 93 ? -9.180 4.814 -2.640 1.00 89.00 93 ALA A CA 1
ATOM 703 C C . ALA A 1 93 ? -9.153 6.225 -3.257 1.00 89.00 93 ALA A C 1
ATOM 705 O O . ALA A 1 93 ? -9.116 6.350 -4.478 1.00 89.00 93 ALA A O 1
ATOM 706 N N . GLU A 1 94 ? -9.145 7.274 -2.431 1.00 91.12 94 GLU A N 1
ATOM 707 C CA . GLU A 1 94 ? -9.064 8.674 -2.872 1.00 91.12 94 GLU A CA 1
ATOM 708 C C . GLU A 1 94 ? -7.683 9.038 -3.446 1.00 91.12 94 GLU A C 1
ATOM 710 O O . GLU A 1 94 ? -7.591 9.865 -4.352 1.00 91.12 94 GLU A O 1
ATOM 715 N N . GLN A 1 95 ? -6.617 8.403 -2.951 1.00 90.81 95 GLN A N 1
ATOM 716 C CA . GLN A 1 95 ? -5.233 8.666 -3.364 1.00 90.81 95 GLN A CA 1
ATOM 717 C C . GLN A 1 95 ? -4.725 7.685 -4.431 1.00 90.81 95 GLN A C 1
ATOM 719 O O . GLN A 1 95 ? -3.803 7.988 -5.192 1.00 90.81 95 GLN A O 1
ATOM 724 N N . ALA A 1 96 ? -5.303 6.484 -4.489 1.00 91.31 96 ALA A N 1
ATOM 725 C CA . ALA A 1 96 ? -4.831 5.415 -5.347 1.00 91.31 96 ALA A CA 1
ATOM 726 C C . ALA A 1 96 ? -5.032 5.754 -6.823 1.00 91.31 96 ALA A C 1
ATOM 728 O O . ALA A 1 96 ? -6.139 5.997 -7.304 1.00 91.31 96 ALA A O 1
ATOM 729 N N . LYS A 1 97 ? -3.950 5.649 -7.596 1.00 91.50 97 LYS A N 1
ATOM 730 C CA . LYS A 1 97 ? -4.035 5.695 -9.056 1.00 91.50 97 LYS A CA 1
ATOM 731 C C . LYS A 1 97 ? -4.735 4.453 -9.600 1.00 91.50 97 LYS A C 1
ATOM 733 O O . LYS A 1 97 ? -5.388 4.523 -10.641 1.00 91.50 97 LYS A O 1
ATOM 738 N N . ARG A 1 98 ? -4.552 3.313 -8.925 1.00 91.31 98 ARG A N 1
ATOM 739 C CA . ARG A 1 98 ? -5.224 2.038 -9.203 1.00 91.31 98 ARG A CA 1
ATOM 740 C C . ARG A 1 98 ? -5.443 1.271 -7.906 1.00 91.31 98 ARG A C 1
ATOM 742 O O . ARG A 1 98 ? -4.569 1.266 -7.049 1.00 91.31 98 ARG A O 1
ATOM 749 N N . ALA A 1 99 ? -6.564 0.569 -7.806 1.00 92.50 99 ALA A N 1
ATOM 750 C CA . ALA A 1 99 ? -6.835 -0.370 -6.727 1.00 92.50 99 ALA A CA 1
ATOM 751 C C . ALA A 1 99 ? -7.313 -1.696 -7.325 1.00 92.50 99 ALA A C 1
ATOM 753 O O . ALA A 1 99 ? -8.188 -1.709 -8.193 1.00 92.50 99 ALA A O 1
ATOM 754 N N . TYR A 1 100 ? -6.732 -2.803 -6.872 1.00 91.69 100 TYR A N 1
ATOM 755 C CA . TYR A 1 100 ? -7.057 -4.147 -7.336 1.00 91.69 100 TYR A CA 1
ATOM 756 C C . TYR A 1 100 ? -7.740 -4.906 -6.206 1.00 91.69 100 TYR A C 1
ATOM 758 O O . TYR A 1 100 ? -7.117 -5.183 -5.184 1.00 91.69 100 TYR A O 1
ATOM 766 N N . ASN A 1 101 ? -9.016 -5.243 -6.389 1.00 92.06 101 ASN A N 1
ATOM 767 C CA . ASN A 1 101 ? -9.715 -6.139 -5.475 1.00 92.06 101 ASN A CA 1
ATOM 768 C C . ASN A 1 101 ? -9.228 -7.574 -5.719 1.00 92.06 101 ASN A C 1
ATOM 770 O O . ASN A 1 101 ? -9.452 -8.131 -6.795 1.00 92.06 101 ASN A O 1
ATOM 774 N N . LEU A 1 102 ? -8.568 -8.166 -4.726 1.00 90.88 102 LEU A N 1
ATOM 775 C CA . LEU A 1 102 ? -7.937 -9.479 -4.848 1.00 90.88 102 LEU A CA 1
ATOM 776 C C . LEU A 1 102 ? -8.941 -10.640 -4.810 1.00 90.88 102 LEU A C 1
ATOM 778 O O . LEU A 1 102 ? -8.627 -11.728 -5.294 1.00 90.88 102 LEU A O 1
ATOM 782 N N . ALA A 1 103 ? -10.177 -10.391 -4.364 1.00 88.44 103 ALA A N 1
ATOM 783 C CA . ALA A 1 103 ? -11.269 -11.353 -4.488 1.00 88.44 103 ALA A CA 1
ATOM 784 C C . ALA A 1 103 ? -11.717 -11.538 -5.954 1.00 88.44 103 ALA A C 1
ATOM 786 O O . ALA A 1 103 ? -12.335 -12.546 -6.301 1.00 88.44 103 ALA A O 1
ATOM 787 N N . PHE A 1 104 ? -11.392 -10.591 -6.845 1.00 84.75 104 PHE A N 1
ATOM 788 C CA . PHE A 1 104 ? -11.641 -10.720 -8.280 1.00 84.75 104 PHE A CA 1
ATOM 789 C C . PHE A 1 104 ? -10.463 -11.412 -8.970 1.00 84.75 104 PHE A C 1
ATOM 791 O O . PHE A 1 104 ? -9.423 -10.803 -9.218 1.00 84.75 104 PHE A O 1
ATOM 798 N N . GLY A 1 105 ? -10.660 -12.677 -9.355 1.00 83.12 105 GLY A N 1
ATOM 799 C CA . GLY A 1 105 ? -9.630 -13.535 -9.959 1.00 83.12 105 GLY A CA 1
ATOM 800 C C . GLY A 1 105 ? -8.778 -12.882 -11.063 1.00 83.12 105 GLY A C 1
ATOM 801 O O . GLY A 1 105 ? -7.553 -12.965 -10.981 1.00 83.12 105 GLY A O 1
ATOM 802 N N . PRO A 1 106 ? -9.363 -12.182 -12.057 1.00 86.69 106 PRO A N 1
ATOM 803 C CA . PRO A 1 106 ? -8.580 -11.499 -13.088 1.00 86.69 106 PRO A CA 1
ATOM 804 C C . PRO A 1 106 ? -7.695 -10.369 -12.547 1.00 86.69 106 PRO A C 1
ATOM 806 O O . PRO A 1 106 ? -6.557 -10.220 -12.981 1.00 86.69 106 PRO A O 1
ATOM 809 N N . ALA A 1 107 ? -8.193 -9.586 -11.586 1.00 85.06 107 ALA A N 1
ATOM 810 C CA . ALA A 1 107 ? -7.414 -8.518 -10.968 1.00 85.06 107 ALA A CA 1
ATOM 811 C C . ALA A 1 107 ? -6.266 -9.097 -10.135 1.00 85.06 107 ALA A C 1
ATOM 813 O O . ALA A 1 107 ? -5.141 -8.625 -10.254 1.00 85.06 107 ALA A O 1
ATOM 814 N N . ALA A 1 108 ? -6.526 -10.161 -9.370 1.00 85.75 108 ALA A N 1
ATOM 815 C CA . ALA A 1 108 ? -5.501 -10.864 -8.606 1.00 85.75 108 ALA A CA 1
ATOM 816 C C . ALA A 1 108 ? -4.406 -11.466 -9.501 1.00 85.75 108 ALA A C 1
ATOM 818 O O . ALA A 1 108 ? -3.232 -11.396 -9.153 1.00 85.75 108 ALA A O 1
ATOM 819 N N . ALA A 1 109 ? -4.770 -12.019 -10.663 1.00 86.19 109 ALA A N 1
ATOM 820 C CA . ALA A 1 109 ? -3.807 -12.568 -11.617 1.00 86.19 109 ALA A CA 1
ATOM 821 C C . ALA A 1 109 ? -2.879 -11.490 -12.205 1.00 86.19 109 ALA A C 1
ATOM 823 O O . ALA A 1 109 ? -1.692 -11.741 -12.378 1.00 86.19 109 ALA A O 1
ATOM 824 N N . LEU A 1 110 ? -3.393 -10.281 -12.464 1.00 85.88 110 LEU A N 1
ATOM 825 C CA . LEU A 1 110 ? -2.601 -9.167 -13.005 1.00 85.88 110 LEU A CA 1
ATOM 826 C C . LEU A 1 110 ? -1.520 -8.651 -12.047 1.00 85.88 110 LEU A C 1
ATOM 828 O O . LEU A 1 110 ? -0.568 -8.020 -12.501 1.00 85.88 110 LEU A O 1
ATOM 832 N N . VAL A 1 111 ? -1.683 -8.867 -10.741 1.00 87.81 111 VAL A N 1
ATOM 833 C CA . VAL A 1 111 ? -0.773 -8.355 -9.703 1.00 87.81 111 VAL A CA 1
ATOM 834 C C . VAL A 1 111 ? -0.179 -9.466 -8.837 1.00 87.81 111 VAL A C 1
ATOM 836 O O . VAL A 1 111 ? 0.302 -9.194 -7.738 1.00 87.81 111 VAL A O 1
ATOM 839 N N . ALA A 1 112 ? -0.213 -10.712 -9.316 1.00 86.81 112 ALA A N 1
ATOM 840 C CA . ALA A 1 112 ? 0.192 -11.887 -8.547 1.00 86.81 112 ALA A CA 1
ATOM 841 C C . ALA A 1 112 ? 1.635 -11.778 -8.026 1.00 86.81 112 ALA A C 1
ATOM 843 O O . ALA A 1 112 ? 1.846 -11.962 -6.831 1.00 86.81 112 ALA A O 1
ATOM 844 N N . ASP A 1 113 ? 2.582 -11.377 -8.879 1.00 85.38 113 ASP A N 1
ATOM 845 C CA . ASP A 1 113 ? 4.000 -11.227 -8.516 1.00 85.38 113 ASP A CA 1
ATOM 846 C C . ASP A 1 113 ? 4.215 -10.161 -7.429 1.00 85.38 113 ASP A C 1
ATOM 848 O O . ASP A 1 113 ? 5.057 -10.305 -6.542 1.00 85.38 113 ASP A O 1
ATOM 852 N N . VAL A 1 114 ? 3.414 -9.090 -7.459 1.00 87.31 114 VAL A N 1
ATOM 853 C CA . VAL A 1 114 ? 3.460 -8.042 -6.431 1.00 87.31 114 VAL A CA 1
ATOM 854 C C . VAL A 1 114 ? 2.904 -8.586 -5.118 1.00 87.31 114 VAL A C 1
ATOM 856 O O . VAL A 1 114 ? 3.541 -8.475 -4.077 1.00 87.31 114 VAL A O 1
ATOM 859 N N . VAL A 1 115 ? 1.748 -9.251 -5.147 1.00 88.62 115 VAL A N 1
ATOM 860 C CA . VAL A 1 115 ? 1.155 -9.864 -3.946 1.00 88.62 115 VAL A CA 1
ATOM 861 C C . VAL A 1 115 ? 2.074 -10.937 -3.343 1.00 88.62 115 VAL A C 1
ATOM 863 O O . VAL A 1 115 ? 2.159 -11.064 -2.119 1.00 88.62 115 VAL A O 1
ATOM 866 N N . GLU A 1 116 ? 2.799 -11.684 -4.171 1.00 86.94 116 GLU A N 1
ATOM 867 C CA . GLU A 1 116 ? 3.823 -12.638 -3.742 1.00 86.94 116 GLU A CA 1
ATOM 868 C C . GLU A 1 116 ? 4.958 -11.948 -2.974 1.00 86.94 116 GLU A C 1
ATOM 870 O O . GLU A 1 116 ? 5.264 -12.369 -1.857 1.00 86.94 116 GLU A O 1
ATOM 875 N N . ALA A 1 117 ? 5.498 -10.835 -3.483 1.00 85.44 117 ALA A N 1
ATOM 876 C CA . ALA A 1 117 ? 6.519 -10.051 -2.779 1.00 85.44 117 ALA A CA 1
ATOM 877 C C . ALA A 1 117 ? 6.038 -9.551 -1.399 1.00 85.44 117 ALA A C 1
ATOM 879 O O . ALA A 1 117 ? 6.786 -9.565 -0.422 1.00 85.44 117 ALA A O 1
ATOM 880 N N . HIS A 1 118 ? 4.761 -9.177 -1.290 1.00 87.75 118 HIS A N 1
ATOM 881 C CA . HIS A 1 118 ? 4.149 -8.728 -0.036 1.00 87.75 118 HIS A CA 1
ATOM 882 C C . HIS A 1 118 ? 3.898 -9.850 0.982 1.00 87.75 118 HIS A C 1
ATOM 884 O O . HIS A 1 118 ? 3.996 -9.643 2.197 1.00 87.75 118 HIS A O 1
ATOM 890 N N . THR A 1 119 ? 3.544 -11.043 0.508 1.00 84.19 119 THR A N 1
ATOM 891 C CA . THR A 1 119 ? 3.163 -12.169 1.373 1.00 84.19 119 THR A CA 1
ATOM 892 C C . THR A 1 119 ? 4.320 -13.118 1.672 1.00 84.19 119 THR A C 1
ATOM 894 O O . THR A 1 119 ? 4.241 -13.867 2.648 1.00 84.19 119 THR A O 1
ATOM 897 N N . GLY A 1 120 ? 5.383 -13.089 0.862 1.00 74.94 120 GLY A N 1
ATOM 898 C CA . GLY A 1 120 ? 6.463 -14.075 0.880 1.00 74.94 120 GLY A CA 1
ATOM 899 C C . GLY A 1 120 ? 6.004 -15.475 0.455 1.00 74.94 120 GLY A C 1
ATOM 900 O O . GLY A 1 120 ? 6.676 -16.457 0.765 1.00 74.94 120 GLY A O 1
ATOM 901 N N . ILE A 1 121 ? 4.834 -15.586 -0.184 1.00 63.97 121 ILE A N 1
ATOM 902 C CA . ILE A 1 121 ? 4.238 -16.854 -0.608 1.00 63.97 121 ILE A CA 1
ATOM 903 C C . ILE A 1 121 ? 4.361 -16.956 -2.122 1.00 63.97 121 ILE A C 1
ATOM 905 O O . ILE A 1 121 ? 3.696 -16.209 -2.838 1.00 63.97 121 ILE A O 1
ATOM 909 N N . ALA A 1 122 ? 5.150 -17.927 -2.585 1.00 54.28 122 ALA A N 1
ATOM 910 C CA . ALA A 1 122 ? 5.257 -18.233 -4.002 1.00 54.28 122 ALA A CA 1
ATOM 911 C C . ALA A 1 122 ? 3.913 -18.699 -4.570 1.00 54.28 122 ALA A C 1
ATOM 913 O O . ALA A 1 122 ? 3.309 -19.643 -4.046 1.00 54.28 122 ALA A O 1
ATOM 914 N N . SER A 1 123 ? 3.438 -18.054 -5.636 1.00 52.16 123 SER A N 1
ATOM 915 C CA . SER A 1 123 ? 2.270 -18.535 -6.375 1.00 52.16 123 SER A CA 1
AT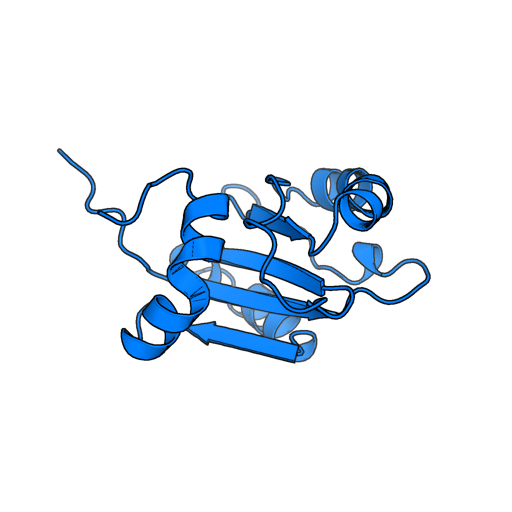OM 916 C C . SER A 1 123 ? 2.667 -19.804 -7.139 1.00 52.16 123 SER A C 1
ATOM 918 O O . SER A 1 123 ? 3.316 -19.728 -8.176 1.00 52.16 123 SER A O 1
ATOM 920 N N . SER A 1 124 ? 2.330 -20.973 -6.583 1.00 43.97 124 SER A N 1
ATOM 921 C CA . SER A 1 124 ? 2.522 -22.288 -7.223 1.00 43.97 124 SER A CA 1
ATOM 922 C C . SER A 1 124 ? 1.467 -22.586 -8.283 1.00 43.97 124 SER A C 1
ATOM 924 O O . SER A 1 124 ? 0.309 -22.141 -8.098 1.00 43.97 124 SER A O 1
#

Foldseek 3Di:
DPPPVALAFKWFKFADDPDVSLVLQAADPPPDEKEKEWLDVVLCVVRVVSNVVSVYHYFYHQPHDPDRDHTIMIMTDHNVSCVVPVVNVVSRVVRGPDMAGSVPPVSCVVCVSVVCRRPVDDPD

pLDDT: mean 84.99, std 15.0, range [33.34, 97.06]